Protein AF-A0A7R9UQ23-F1 (afdb_monomer)

Structure (mmCIF, N/CA/C/O backbone):
data_AF-A0A7R9UQ23-F1
#
_entry.id   AF-A0A7R9UQ23-F1
#
loop_
_atom_site.group_PDB
_atom_site.id
_atom_site.type_symbol
_atom_site.label_atom_id
_atom_site.label_alt_id
_atom_site.label_comp_id
_atom_site.label_asym_id
_atom_site.label_entity_id
_atom_site.label_seq_id
_atom_site.pdbx_PDB_ins_code
_atom_site.Cartn_x
_atom_site.Cartn_y
_atom_site.Cartn_z
_atom_site.occupancy
_atom_site.B_iso_or_equiv
_atom_site.auth_seq_id
_atom_site.auth_comp_id
_atom_site.auth_asym_id
_atom_site.auth_atom_id
_atom_site.pdbx_PDB_model_num
ATOM 1 N N . GLU A 1 1 ? 23.202 18.643 -25.176 1.00 41.09 1 GLU A N 1
ATOM 2 C CA . GLU A 1 1 ? 23.180 17.421 -24.352 1.00 41.09 1 GLU A CA 1
ATOM 3 C C . GLU A 1 1 ? 21.854 16.736 -24.604 1.00 41.09 1 GLU A C 1
ATOM 5 O O . GLU A 1 1 ? 20.816 17.370 -24.463 1.00 41.09 1 GLU A O 1
ATOM 10 N N . THR A 1 2 ? 21.888 15.524 -25.141 1.00 48.66 2 THR A N 1
ATOM 11 C CA . THR A 1 2 ? 20.683 14.764 -25.483 1.00 48.66 2 THR A CA 1
ATOM 12 C C . THR A 1 2 ? 20.334 13.936 -24.249 1.00 48.66 2 THR A C 1
ATOM 14 O O . THR A 1 2 ? 21.214 13.196 -23.815 1.00 48.66 2 THR A O 1
ATOM 17 N N . PRO A 1 3 ? 19.137 14.048 -23.642 1.00 55.19 3 PRO A N 1
ATOM 18 C CA . PRO A 1 3 ? 18.758 13.119 -22.586 1.00 55.19 3 PRO A CA 1
ATOM 19 C C . PRO A 1 3 ? 18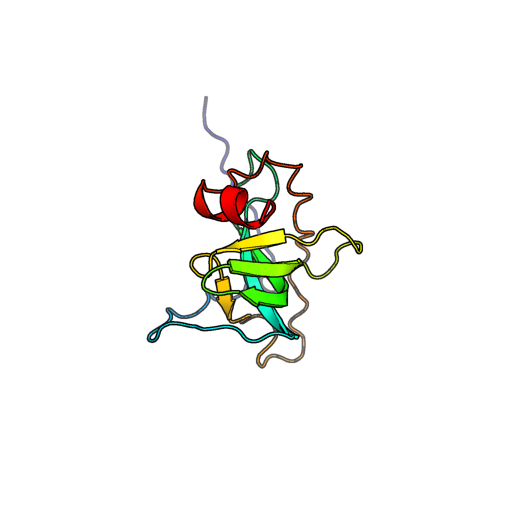.696 11.724 -23.214 1.00 55.19 3 PRO A C 1
ATOM 21 O O . PRO A 1 3 ? 17.882 11.464 -24.104 1.00 55.19 3 PRO A O 1
ATOM 24 N N . GLU A 1 4 ? 19.640 10.866 -22.837 1.00 56.22 4 GLU A N 1
ATOM 25 C CA . GLU A 1 4 ? 19.684 9.473 -23.258 1.00 56.22 4 GLU A CA 1
ATOM 26 C C . GLU A 1 4 ? 18.461 8.764 -22.673 1.00 56.22 4 GLU A C 1
ATOM 28 O O . GLU A 1 4 ? 18.413 8.435 -21.500 1.00 56.22 4 GLU A O 1
ATOM 33 N N . SER A 1 5 ? 17.438 8.635 -23.515 1.00 56.19 5 SER A N 1
ATOM 34 C CA . SER A 1 5 ? 16.306 7.710 -23.449 1.00 56.19 5 SER A CA 1
ATOM 35 C C . SER A 1 5 ? 16.315 6.714 -22.271 1.00 56.19 5 SER A C 1
ATOM 37 O O . SER A 1 5 ? 16.921 5.647 -22.384 1.00 56.19 5 SER A O 1
ATOM 39 N N . ASP A 1 6 ? 15.502 6.987 -21.242 1.00 68.88 6 ASP A N 1
ATOM 40 C CA . ASP A 1 6 ? 15.074 6.066 -20.164 1.00 68.88 6 ASP A CA 1
ATOM 41 C C . ASP A 1 6 ? 14.186 4.905 -20.684 1.00 68.88 6 ASP A C 1
ATOM 43 O O . ASP A 1 6 ? 13.163 4.548 -20.099 1.00 68.88 6 ASP A O 1
ATOM 47 N N . THR A 1 7 ? 14.514 4.337 -21.846 1.00 79.62 7 THR A N 1
ATOM 48 C CA . THR A 1 7 ? 13.751 3.244 -22.460 1.00 79.62 7 THR A CA 1
ATOM 49 C C . THR A 1 7 ? 14.490 1.936 -22.234 1.00 79.62 7 THR A C 1
ATOM 51 O O . THR A 1 7 ? 15.458 1.630 -22.931 1.00 79.62 7 THR A O 1
ATOM 54 N N . GLU A 1 8 ? 14.005 1.139 -21.286 1.00 82.50 8 GLU A N 1
ATOM 55 C CA . GLU A 1 8 ? 14.508 -0.209 -21.027 1.00 82.50 8 GLU A CA 1
ATOM 56 C C . GLU A 1 8 ? 13.584 -1.274 -21.631 1.00 82.50 8 GLU A C 1
ATOM 58 O O . GLU A 1 8 ? 12.356 -1.178 -21.588 1.00 82.50 8 GLU A O 1
ATOM 63 N N . TRP A 1 9 ? 14.175 -2.335 -22.184 1.00 86.38 9 TRP A N 1
ATOM 64 C CA . TRP A 1 9 ? 13.418 -3.504 -22.625 1.00 86.38 9 TRP A CA 1
ATOM 65 C C . TRP A 1 9 ? 13.055 -4.370 -21.424 1.00 86.38 9 TRP A C 1
ATOM 67 O O . TRP A 1 9 ? 13.905 -5.048 -20.846 1.00 86.38 9 TRP A O 1
ATOM 77 N N . VAL A 1 10 ? 11.772 -4.396 -21.085 1.00 83.06 10 VAL A N 1
ATOM 78 C CA . VAL A 1 10 ? 11.239 -5.245 -20.019 1.00 83.06 10 VAL A CA 1
ATOM 79 C C . VAL A 1 10 ? 10.693 -6.535 -20.623 1.00 83.06 10 VAL A C 1
ATOM 81 O O . VAL A 1 10 ? 9.999 -6.524 -21.642 1.00 83.06 10 VAL A O 1
ATOM 84 N N . ARG A 1 11 ? 11.002 -7.678 -20.003 1.00 80.19 11 ARG A N 1
ATOM 85 C CA . ARG A 1 11 ? 10.418 -8.956 -20.423 1.00 80.19 11 ARG A CA 1
ATOM 86 C C . ARG A 1 11 ? 8.915 -8.949 -20.182 1.00 80.19 11 ARG A C 1
ATOM 88 O O . ARG A 1 11 ? 8.466 -8.529 -19.121 1.00 80.19 11 ARG A O 1
ATOM 95 N N . TRP A 1 12 ? 8.160 -9.502 -21.130 1.00 76.75 12 TRP A N 1
ATOM 96 C CA . TRP A 1 12 ? 6.699 -9.585 -21.049 1.00 76.75 12 TRP A CA 1
ATOM 97 C C . TRP A 1 12 ? 6.197 -10.215 -19.740 1.00 76.75 12 TRP A C 1
ATOM 99 O O . TRP A 1 12 ? 5.212 -9.762 -19.178 1.00 76.75 12 TRP A O 1
ATOM 109 N N . GLU A 1 13 ? 6.923 -11.201 -19.207 1.00 81.56 13 GLU A N 1
ATOM 110 C CA . GLU A 1 13 ? 6.616 -11.866 -17.930 1.00 81.56 13 GLU A CA 1
ATOM 111 C C . GLU A 1 13 ? 6.662 -10.945 -16.695 1.00 81.56 13 GLU A C 1
ATOM 113 O O . GLU A 1 13 ? 6.152 -11.311 -15.641 1.00 81.56 13 GLU A O 1
ATOM 118 N N . HIS A 1 14 ? 7.270 -9.761 -16.811 1.00 75.69 14 HIS A N 1
ATOM 119 C CA . HIS A 1 14 ? 7.334 -8.752 -15.749 1.00 75.69 14 HIS A CA 1
ATOM 120 C C . HIS A 1 14 ? 6.316 -7.621 -15.935 1.00 75.69 14 HIS A C 1
ATOM 122 O O . HIS A 1 14 ? 6.223 -6.738 -15.081 1.00 75.69 14 HIS A O 1
ATOM 128 N N . LEU A 1 15 ? 5.566 -7.622 -17.038 1.00 81.19 15 LEU A N 1
ATOM 129 C CA . LEU A 1 15 ? 4.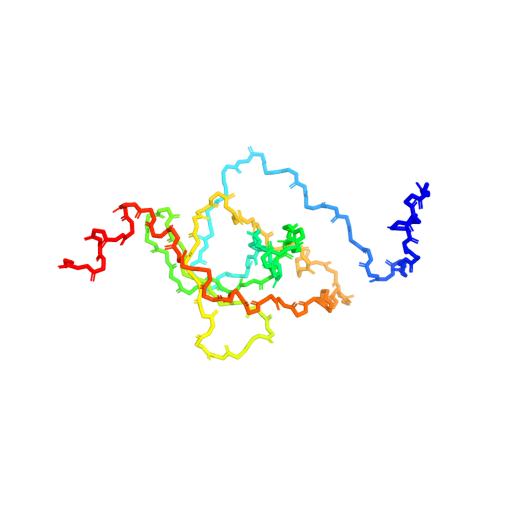504 -6.656 -17.270 1.00 81.19 15 LEU A CA 1
ATOM 130 C C . LEU A 1 15 ? 3.189 -7.191 -16.712 1.00 81.19 15 LEU A C 1
ATOM 132 O O . LEU A 1 15 ? 2.858 -8.369 -16.837 1.00 81.19 15 LEU A O 1
ATOM 136 N N . ARG A 1 16 ? 2.422 -6.285 -16.113 1.00 79.19 16 ARG A N 1
ATOM 137 C CA . ARG A 1 16 ? 1.031 -6.510 -15.736 1.00 79.19 16 ARG A CA 1
ATOM 138 C C . ARG A 1 16 ? 0.193 -5.350 -16.236 1.00 79.19 16 ARG A C 1
ATOM 140 O O . ARG A 1 16 ? 0.681 -4.218 -16.283 1.00 79.19 16 ARG A O 1
ATOM 147 N N . ASP A 1 17 ? -1.064 -5.630 -16.547 1.00 79.44 17 ASP A N 1
ATOM 148 C CA . ASP A 1 17 ? -2.025 -4.570 -16.806 1.00 79.44 17 ASP A CA 1
ATOM 149 C C . ASP A 1 17 ? -2.157 -3.670 -15.575 1.00 79.44 17 ASP A C 1
ATOM 151 O O . ASP A 1 17 ? -2.003 -4.097 -14.422 1.00 79.44 17 ASP A O 1
ATOM 155 N N . ALA A 1 18 ? -2.429 -2.392 -15.829 1.00 77.38 18 ALA A N 1
ATOM 156 C CA . ALA A 1 18 ? -2.740 -1.465 -14.759 1.00 77.38 18 ALA A CA 1
ATOM 157 C C . ALA A 1 18 ? -3.998 -1.935 -14.018 1.00 77.38 18 ALA A C 1
ATOM 159 O O . ALA A 1 18 ? -4.934 -2.467 -14.616 1.00 77.38 18 ALA A O 1
ATOM 160 N N . ALA A 1 19 ? -4.020 -1.691 -12.707 1.00 77.44 19 ALA A N 1
ATOM 161 C CA . ALA A 1 19 ? -5.221 -1.864 -11.909 1.00 77.44 19 ALA A CA 1
ATOM 162 C C . ALA A 1 19 ? -6.407 -1.149 -12.584 1.00 77.44 19 ALA A C 1
ATOM 164 O O . ALA A 1 19 ? -6.252 0.017 -12.972 1.00 77.44 19 ALA A O 1
ATOM 165 N N . PRO A 1 20 ? -7.575 -1.801 -12.718 1.00 78.25 20 PRO A N 1
ATOM 166 C CA . PRO A 1 20 ? -8.763 -1.124 -13.206 1.00 78.25 20 PRO A CA 1
ATOM 167 C C . PRO A 1 20 ? -9.101 0.063 -12.291 1.00 78.25 20 PRO A C 1
ATOM 169 O O . PRO A 1 20 ? -8.800 0.030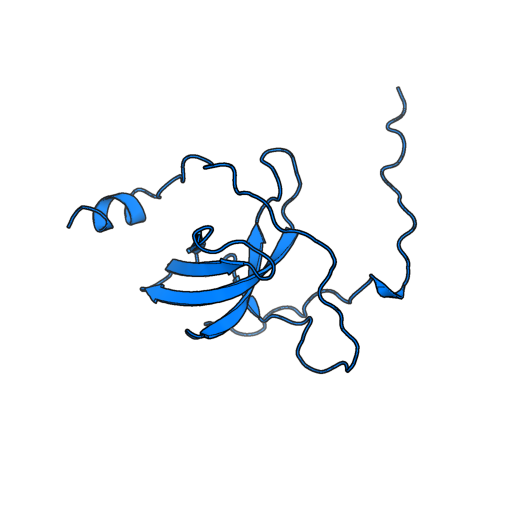 -11.091 1.00 78.25 20 PRO A O 1
ATOM 172 N N . PRO A 1 21 ? -9.725 1.121 -12.834 1.00 79.06 21 PRO A N 1
ATOM 173 C CA . PRO A 1 21 ? -10.195 2.222 -12.011 1.00 79.06 21 PRO A CA 1
ATOM 174 C C . PRO A 1 21 ? -11.206 1.710 -10.980 1.00 79.06 21 PRO A C 1
ATOM 176 O O . PRO A 1 21 ? -12.040 0.850 -11.271 1.00 79.06 21 PRO A O 1
ATOM 179 N N . LEU A 1 22 ? -11.127 2.251 -9.767 1.00 79.06 22 LEU A N 1
ATOM 180 C CA . LEU A 1 22 ? -12.105 1.977 -8.723 1.00 79.06 22 LEU A CA 1
ATOM 181 C C . LEU A 1 22 ? -13.402 2.725 -9.055 1.00 79.06 22 LEU A C 1
ATOM 183 O O . LEU A 1 22 ? -13.412 3.952 -9.119 1.00 79.06 22 LEU A O 1
ATOM 187 N N . ASN A 1 23 ? -14.488 1.983 -9.281 1.00 77.62 23 ASN A N 1
ATOM 188 C CA . ASN A 1 23 ? -15.816 2.558 -9.540 1.00 77.62 23 ASN A CA 1
ATOM 189 C C . ASN A 1 23 ? -16.564 2.925 -8.249 1.00 77.62 23 ASN A C 1
ATOM 191 O O . ASN A 1 23 ? -17.538 3.671 -8.283 1.00 77.62 23 ASN A O 1
ATOM 195 N N . GLU A 1 24 ? -16.106 2.397 -7.118 1.00 81.88 24 GLU A N 1
ATOM 196 C CA . GLU A 1 24 ? -16.634 2.645 -5.782 1.00 81.88 24 GLU A CA 1
ATOM 197 C C . GLU A 1 24 ? -15.457 2.927 -4.845 1.00 81.88 24 GLU A C 1
ATOM 199 O O . GLU A 1 24 ? -14.342 2.460 -5.120 1.00 81.88 24 GLU A O 1
ATOM 204 N N . PRO A 1 25 ? -15.660 3.679 -3.749 1.00 82.31 25 PRO A N 1
ATOM 205 C CA . PRO A 1 25 ? -14.599 3.855 -2.777 1.00 82.31 25 PRO A CA 1
ATOM 206 C C . PRO A 1 25 ? -14.173 2.487 -2.234 1.00 82.31 25 PRO A C 1
ATOM 208 O O . PRO A 1 25 ? -14.994 1.603 -1.996 1.00 82.31 25 PRO A O 1
ATOM 211 N N . TYR A 1 26 ? -12.869 2.307 -2.075 1.00 87.19 26 TYR A N 1
ATOM 212 C CA . TYR A 1 26 ? -12.302 1.075 -1.554 1.00 87.19 26 TYR A CA 1
ATOM 213 C C . TYR A 1 26 ? -11.938 1.270 -0.088 1.00 87.19 26 TYR A C 1
ATOM 215 O O . TYR A 1 26 ? -11.225 2.209 0.257 1.00 87.19 26 TYR A O 1
ATOM 223 N N . TRP A 1 27 ? -12.410 0.360 0.761 1.00 91.50 27 TRP A N 1
ATOM 224 C CA . TRP A 1 27 ? -12.072 0.324 2.179 1.00 91.50 27 TRP A CA 1
ATOM 225 C C . TRP A 1 27 ? -11.397 -1.013 2.486 1.00 91.50 27 TRP A C 1
ATOM 227 O O . TRP A 1 27 ? -12.076 -2.046 2.465 1.00 91.50 27 TRP A O 1
ATOM 237 N N . PRO A 1 28 ? -10.081 -1.019 2.744 1.00 93.00 28 PRO A N 1
ATOM 238 C CA . PRO A 1 28 ? -9.360 -2.244 3.037 1.00 93.00 28 PRO A CA 1
ATOM 239 C C . PRO A 1 28 ? -9.752 -2.802 4.407 1.00 93.00 28 PRO A C 1
ATOM 241 O O . PRO A 1 28 ? -10.327 -2.106 5.248 1.00 93.00 28 PRO A O 1
ATOM 244 N N . ARG A 1 29 ? -9.423 -4.071 4.645 1.00 94.44 29 ARG A N 1
ATOM 245 C CA . ARG A 1 29 ? -9.634 -4.752 5.929 1.00 94.44 29 ARG A CA 1
ATOM 246 C C . ARG A 1 29 ? -8.310 -5.068 6.610 1.00 94.44 29 ARG A C 1
ATOM 248 O O . ARG A 1 29 ? -7.300 -5.301 5.958 1.00 94.44 29 ARG 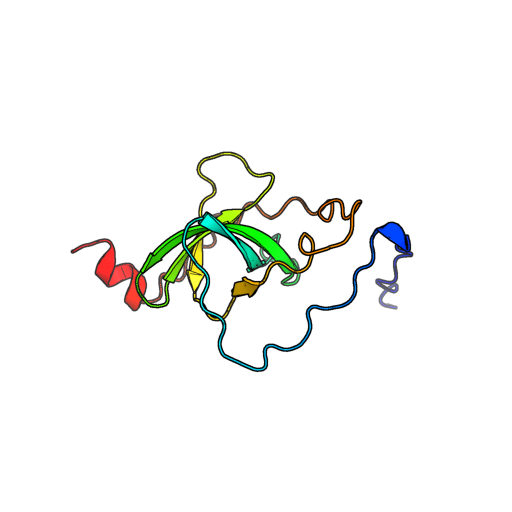A O 1
ATOM 255 N N . GLU A 1 30 ? -8.322 -5.136 7.938 1.00 95.00 30 GLU A N 1
ATOM 256 C CA . GLU A 1 30 ? -7.177 -5.659 8.688 1.00 95.00 30 GLU A CA 1
ATOM 257 C C . GLU A 1 30 ? -6.870 -7.103 8.259 1.00 95.00 30 GLU A C 1
ATOM 259 O O . GLU A 1 30 ? -7.772 -7.931 8.118 1.00 95.00 30 GLU A O 1
ATOM 264 N N . GLY A 1 31 ? -5.592 -7.392 8.014 1.00 91.75 31 GLY A N 1
ATOM 265 C CA . GLY A 1 31 ? -5.105 -8.656 7.460 1.00 91.75 31 GLY A CA 1
ATOM 266 C C . GLY A 1 31 ? -5.191 -8.777 5.933 1.00 91.75 31 GLY A C 1
ATOM 267 O O . GLY A 1 31 ? -4.724 -9.776 5.390 1.00 91.75 31 GLY A O 1
ATOM 268 N N . GLU A 1 32 ? -5.767 -7.801 5.227 1.00 92.69 32 GLU A N 1
ATOM 269 C CA . GLU A 1 32 ? -5.826 -7.797 3.762 1.00 92.69 32 GLU A CA 1
ATOM 270 C C . GLU A 1 32 ? -4.474 -7.415 3.142 1.00 92.69 32 GLU A C 1
ATOM 272 O O . GLU A 1 32 ? -3.743 -6.579 3.677 1.00 92.69 32 GLU A O 1
ATOM 277 N N . VAL A 1 33 ? -4.151 -8.013 1.990 1.00 91.12 33 VAL A N 1
ATOM 278 C CA . VAL A 1 33 ? -3.027 -7.574 1.154 1.00 91.12 33 VAL A CA 1
ATOM 279 C C . VAL A 1 33 ? -3.519 -6.490 0.206 1.00 91.12 33 VAL A C 1
ATOM 281 O O . VAL A 1 33 ? -4.427 -6.717 -0.594 1.00 91.12 33 VAL A O 1
ATOM 284 N N . VAL A 1 34 ? -2.878 -5.332 0.269 1.00 92.00 34 VAL A N 1
ATOM 285 C CA . VAL A 1 34 ? -3.194 -4.143 -0.525 1.00 92.00 34 VAL A CA 1
ATOM 286 C C . VAL A 1 34 ? -1.970 -3.678 -1.297 1.00 92.00 34 VAL A C 1
ATOM 288 O O . VAL A 1 34 ? -0.855 -4.133 -1.045 1.00 92.00 34 VAL A O 1
ATOM 291 N N . GLU A 1 35 ? -2.167 -2.759 -2.233 1.00 91.38 35 GLU A N 1
ATOM 292 C CA . GLU A 1 35 ? -1.075 -2.007 -2.838 1.00 91.38 35 GLU A CA 1
ATOM 293 C C . GLU A 1 35 ? -1.077 -0.568 -2.338 1.00 91.38 35 GLU A C 1
ATOM 295 O O . GLU A 1 35 ? -2.108 0.104 -2.355 1.00 91.38 35 GLU A O 1
ATOM 300 N N . VAL A 1 36 ? 0.096 -0.095 -1.932 1.00 91.44 36 VAL A N 1
ATOM 301 C CA . VAL A 1 36 ? 0.310 1.237 -1.366 1.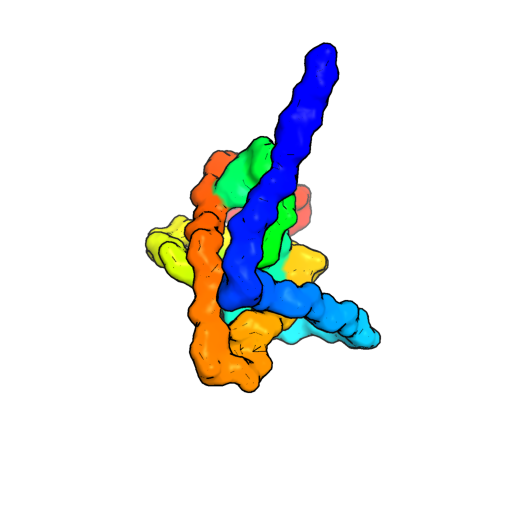00 91.44 36 VAL A CA 1
ATOM 302 C C . VAL A 1 36 ? 1.204 2.042 -2.300 1.00 91.44 36 VAL A C 1
ATOM 304 O O . VAL A 1 36 ? 2.223 1.540 -2.785 1.00 91.44 36 VAL A O 1
ATOM 307 N N . ARG A 1 37 ? 0.825 3.289 -2.578 1.00 90.44 37 ARG A N 1
ATOM 308 C CA . ARG A 1 37 ? 1.610 4.207 -3.406 1.00 90.44 37 ARG A CA 1
ATOM 309 C C . ARG A 1 37 ? 2.706 4.871 -2.567 1.00 90.44 37 ARG A C 1
ATOM 311 O O . ARG A 1 37 ? 2.410 5.745 -1.762 1.00 90.44 37 ARG A O 1
ATOM 318 N N . ALA A 1 38 ? 3.965 4.510 -2.807 1.00 86.94 38 ALA A N 1
ATOM 319 C CA . ALA A 1 38 ? 5.129 5.028 -2.077 1.00 86.94 38 ALA A CA 1
ATOM 320 C C . ALA A 1 38 ? 6.369 5.160 -2.984 1.00 86.94 38 ALA A C 1
ATOM 322 O O . ALA A 1 38 ? 6.456 4.516 -4.034 1.00 86.94 38 ALA A O 1
ATOM 323 N N . GLN A 1 39 ? 7.326 6.012 -2.608 1.00 83.38 39 GLN A N 1
ATOM 324 C CA . GLN A 1 39 ? 8.587 6.207 -3.344 1.00 83.38 39 GLN A CA 1
ATOM 325 C C . GLN A 1 39 ? 9.691 5.332 -2.798 1.00 83.38 39 GLN A C 1
ATOM 327 O O . GLN A 1 39 ? 9.865 5.304 -1.579 1.00 83.38 39 GLN A O 1
ATOM 332 N N . ALA A 1 40 ? 10.494 4.720 -3.682 1.00 74.00 40 ALA A N 1
ATOM 333 C CA . ALA A 1 40 ? 11.523 3.829 -3.186 1.00 74.00 40 ALA A CA 1
ATOM 334 C C . ALA A 1 40 ? 12.721 4.555 -2.492 1.00 74.00 40 ALA A C 1
ATOM 336 O O . ALA A 1 40 ? 13.378 4.144 -1.532 1.00 74.00 40 ALA A O 1
ATOM 337 N N . GLN A 1 41 ? 13.035 5.725 -2.988 1.00 74.38 41 GLN A N 1
ATOM 338 C CA . GLN A 1 41 ? 14.001 6.614 -2.375 1.00 74.38 41 GLN A CA 1
ATOM 339 C C . GLN A 1 41 ? 13.457 8.016 -2.578 1.00 74.38 41 GLN A C 1
ATOM 341 O O . GLN A 1 41 ? 12.604 8.231 -3.438 1.00 74.38 41 GLN A O 1
ATOM 346 N N . LEU A 1 42 ? 13.956 8.989 -1.819 1.00 76.31 42 LEU A N 1
ATOM 347 C CA . LEU A 1 42 ? 13.472 10.371 -1.902 1.00 76.31 42 LEU A CA 1
ATOM 348 C C . LEU A 1 42 ? 13.476 10.933 -3.341 1.00 76.31 42 LEU A C 1
ATOM 350 O O . LEU A 1 42 ? 12.645 11.766 -3.688 1.00 76.31 42 LEU A O 1
ATOM 354 N N . HIS A 1 43 ? 14.409 10.468 -4.175 1.00 79.25 43 HIS A N 1
ATOM 355 C CA . HIS A 1 43 ? 14.589 10.899 -5.561 1.00 79.25 43 HIS A CA 1
ATOM 356 C C . HIS A 1 43 ? 13.976 9.946 -6.601 1.00 79.25 43 HIS A C 1
ATOM 358 O O . HIS A 1 43 ? 14.063 10.221 -7.795 1.00 79.25 43 HIS A O 1
ATOM 364 N N . GLU A 1 44 ? 13.364 8.838 -6.179 1.00 79.31 44 GLU A N 1
ATOM 365 C CA . GLU A 1 44 ? 12.718 7.888 -7.085 1.00 79.31 44 GLU A CA 1
ATOM 366 C C . GLU A 1 44 ? 11.237 8.229 -7.308 1.00 79.31 44 GLU A C 1
ATOM 368 O O . GLU A 1 44 ? 10.584 8.817 -6.440 1.00 79.31 44 GLU A O 1
ATOM 373 N N . PRO A 1 45 ? 10.657 7.853 -8.459 1.00 81.38 45 PRO A N 1
ATOM 374 C CA . PRO A 1 45 ? 9.233 8.037 -8.701 1.00 81.38 45 PRO A CA 1
ATOM 375 C C . PRO A 1 45 ? 8.369 7.189 -7.751 1.00 81.38 45 PRO A C 1
ATOM 377 O O . PRO A 1 45 ? 8.769 6.132 -7.258 1.00 81.38 45 PRO A O 1
ATOM 380 N N . PHE A 1 46 ? 7.131 7.636 -7.526 1.00 86.00 46 PHE A N 1
ATOM 381 C CA . PHE A 1 46 ? 6.138 6.851 -6.789 1.00 86.00 46 PHE A CA 1
ATOM 382 C C . PHE A 1 46 ? 5.776 5.573 -7.547 1.00 86.00 46 PHE A C 1
ATOM 384 O O . PHE A 1 46 ? 5.443 5.620 -8.731 1.00 86.00 46 PHE A O 1
ATOM 391 N N . SER A 1 47 ? 5.743 4.462 -6.819 1.00 88.06 47 SER A N 1
ATOM 392 C CA . SER A 1 47 ? 5.372 3.138 -7.315 1.00 88.06 47 SER A CA 1
ATOM 393 C C . SER A 1 47 ? 4.342 2.480 -6.395 1.00 88.06 47 SER A C 1
ATOM 395 O O . SER A 1 47 ? 4.070 2.971 -5.301 1.00 88.06 47 SER A O 1
ATOM 397 N N . TRP A 1 48 ? 3.733 1.389 -6.861 1.00 89.38 48 TRP A N 1
ATOM 398 C CA . TRP A 1 48 ? 2.748 0.615 -6.102 1.00 89.38 48 TRP A CA 1
ATOM 399 C C . TRP A 1 48 ? 3.400 -0.621 -5.491 1.00 89.38 48 TRP A C 1
ATOM 401 O O . TRP A 1 48 ? 3.941 -1.451 -6.223 1.00 89.38 48 TRP A O 1
ATOM 411 N N . TRP A 1 49 ? 3.301 -0.755 -4.171 1.00 87.25 49 TRP A N 1
ATOM 412 C CA . TRP A 1 49 ? 3.979 -1.788 -3.389 1.00 87.25 49 TRP A CA 1
ATOM 413 C C . TRP A 1 49 ? 2.978 -2.650 -2.632 1.00 87.25 49 TRP A C 1
ATOM 415 O O . TRP A 1 49 ? 2.080 -2.114 -1.988 1.00 87.25 49 TRP A O 1
ATOM 425 N N . GLU A 1 50 ? 3.134 -3.975 -2.676 1.00 90.56 50 GLU A N 1
ATOM 426 C CA . GLU A 1 50 ? 2.273 -4.875 -1.902 1.00 90.56 50 GLU A CA 1
ATOM 427 C C . GLU A 1 50 ? 2.570 -4.758 -0.398 1.00 90.56 50 GLU A C 1
ATOM 429 O O . GLU A 1 50 ? 3.729 -4.810 0.022 1.00 90.56 50 GLU A O 1
ATOM 434 N N . ALA A 1 51 ? 1.526 -4.662 0.422 1.00 90.88 51 ALA A N 1
ATOM 435 C CA . ALA A 1 51 ? 1.634 -4.605 1.874 1.00 90.88 51 ALA A CA 1
ATOM 436 C C . ALA A 1 51 ? 0.462 -5.318 2.561 1.00 90.88 51 ALA A C 1
ATOM 438 O O . ALA A 1 51 ? -0.653 -5.338 2.047 1.00 90.88 51 ALA A O 1
ATOM 439 N N . ASN A 1 52 ? 0.708 -5.886 3.741 1.00 93.94 52 ASN A N 1
ATOM 440 C CA . ASN A 1 52 ? -0.344 -6.348 4.641 1.00 93.94 52 ASN A CA 1
ATOM 441 C C . ASN A 1 52 ? -0.876 -5.174 5.453 1.00 93.94 52 ASN A C 1
ATOM 443 O O . ASN A 1 52 ? -0.098 -4.441 6.064 1.00 93.94 52 ASN A O 1
ATOM 447 N N . VAL A 1 53 ? -2.193 -5.052 5.547 1.00 95.12 53 VAL A N 1
ATOM 448 C CA . VAL A 1 53 ? -2.829 -4.136 6.490 1.00 95.12 53 VAL A CA 1
ATOM 449 C C . VAL A 1 53 ? -2.748 -4.729 7.889 1.00 95.12 53 VAL A C 1
ATOM 451 O O . VAL A 1 53 ? -3.317 -5.783 8.162 1.00 95.12 53 VAL A O 1
ATOM 454 N N . LEU A 1 54 ? -2.053 -4.050 8.795 1.00 94.38 54 LEU A N 1
ATOM 455 C CA . LEU A 1 54 ? -1.949 -4.466 10.189 1.00 94.38 54 LEU A CA 1
ATOM 456 C C . LEU A 1 54 ? -3.111 -3.931 11.020 1.00 94.38 54 LEU A C 1
ATOM 458 O O . LEU A 1 54 ? -3.683 -4.673 11.815 1.00 94.38 54 LEU A O 1
ATOM 462 N N . ARG A 1 55 ? -3.416 -2.635 10.877 1.00 94.31 55 ARG A N 1
ATOM 463 C CA . ARG A 1 55 ? -4.436 -1.932 11.668 1.00 94.31 55 ARG A CA 1
ATOM 464 C C . ARG A 1 55 ? -5.066 -0.794 10.883 1.00 94.31 55 ARG A C 1
ATOM 466 O O . ARG A 1 55 ? -4.375 -0.138 10.106 1.00 94.31 55 ARG A O 1
ATOM 473 N N . ILE A 1 56 ? -6.334 -0.507 11.157 1.00 95.50 56 ILE A N 1
ATOM 474 C CA . ILE A 1 56 ? -7.055 0.631 10.572 1.00 95.50 56 ILE A CA 1
ATOM 475 C C . ILE A 1 56 ? -7.609 1.517 11.686 1.00 95.50 56 ILE A C 1
ATOM 477 O O . ILE A 1 56 ? -8.231 1.036 12.635 1.00 95.50 56 ILE A O 1
ATOM 481 N N . ARG A 1 57 ? -7.396 2.832 11.580 1.00 92.44 57 ARG A N 1
ATOM 482 C CA . ARG A 1 57 ? -7.969 3.832 12.490 1.00 92.44 57 ARG A CA 1
ATOM 483 C C . ARG A 1 57 ? -8.416 5.068 11.718 1.00 92.44 57 ARG A C 1
ATOM 485 O O . ARG A 1 57 ? -7.609 5.943 11.414 1.00 92.44 57 ARG A O 1
ATOM 492 N N . GLY A 1 58 ? -9.720 5.153 11.454 1.00 90.31 58 GLY A N 1
ATOM 493 C CA . GLY A 1 58 ? -10.274 6.205 10.602 1.00 90.31 58 GLY A CA 1
ATOM 494 C C . GLY A 1 58 ? -9.681 6.098 9.200 1.00 90.31 58 GLY A C 1
ATOM 495 O O . GLY A 1 58 ? -9.718 5.022 8.609 1.00 90.31 58 GLY A O 1
ATOM 496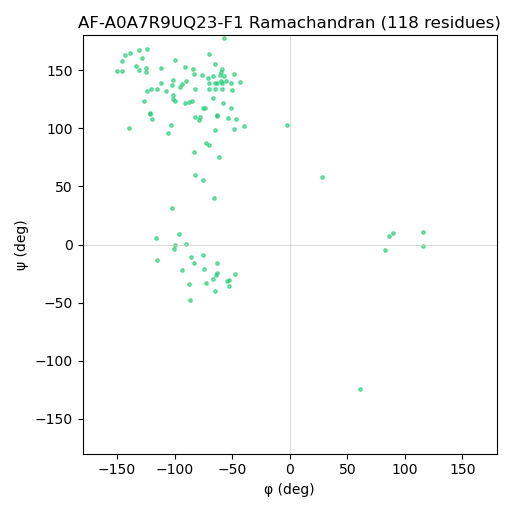 N N . ASP A 1 59 ? -9.079 7.186 8.726 1.00 90.00 59 ASP A N 1
ATOM 497 C CA . ASP A 1 59 ? -8.462 7.260 7.397 1.00 90.00 59 ASP A CA 1
ATOM 498 C C . ASP A 1 59 ? -6.981 6.843 7.387 1.00 90.00 59 ASP A C 1
ATOM 500 O O . ASP A 1 59 ? -6.345 6.863 6.336 1.00 90.00 59 ASP A O 1
ATOM 504 N N . PHE A 1 60 ? -6.422 6.462 8.541 1.00 92.06 60 PHE A N 1
ATOM 505 C CA . PHE A 1 60 ? -5.033 6.023 8.662 1.00 92.06 60 PHE A CA 1
ATOM 506 C C . PHE A 1 60 ? -4.931 4.504 8.762 1.00 92.06 60 PHE A C 1
ATOM 508 O O . PHE A 1 60 ? -5.663 3.848 9.513 1.00 92.06 60 PHE A O 1
ATOM 515 N N . ILE A 1 61 ? -3.965 3.951 8.038 1.00 94.25 61 ILE A N 1
ATOM 516 C CA . ILE A 1 61 ? -3.743 2.517 7.908 1.00 94.25 61 ILE A CA 1
ATOM 517 C C . ILE A 1 61 ? -2.293 2.224 8.272 1.00 94.25 61 ILE A C 1
ATOM 519 O O . ILE A 1 61 ? -1.373 2.779 7.679 1.00 94.25 61 ILE A O 1
ATOM 523 N N . GLN A 1 62 ? -2.088 1.337 9.244 1.00 94.88 62 GLN A N 1
ATOM 524 C CA . GLN A 1 62 ? -0.773 0.773 9.521 1.00 94.88 62 GLN A CA 1
ATOM 525 C C . GLN A 1 62 ? -0.547 -0.417 8.591 1.00 94.88 62 GLN A C 1
ATOM 527 O O . GLN A 1 62 ? -1.338 -1.363 8.607 1.00 94.88 62 GLN A O 1
ATOM 532 N N . VAL A 1 63 ? 0.530 -0.395 7.814 1.00 93.44 63 VAL A N 1
ATOM 533 C CA . VAL A 1 63 ? 0.859 -1.426 6.828 1.00 93.44 63 VAL A CA 1
ATOM 534 C C . VAL A 1 63 ? 2.247 -2.011 7.058 1.00 93.44 63 VAL A C 1
ATOM 536 O O . VAL A 1 63 ? 3.142 -1.341 7.567 1.00 93.44 63 VAL A O 1
ATOM 539 N N . HIS A 1 64 ? 2.428 -3.263 6.647 1.00 91.44 64 HIS A N 1
ATOM 540 C CA . HIS A 1 64 ? 3.723 -3.928 6.566 1.00 91.44 64 HIS A CA 1
ATOM 541 C C . HIS A 1 64 ? 3.979 -4.383 5.131 1.00 91.44 64 HIS A C 1
ATOM 543 O O . HIS A 1 64 ? 3.279 -5.265 4.627 1.00 91.44 64 HIS A O 1
ATOM 549 N N . TYR A 1 65 ? 4.971 -3.794 4.467 1.00 88.62 65 TYR A N 1
ATOM 550 C CA . TYR A 1 65 ? 5.308 -4.136 3.085 1.00 88.62 65 TYR A CA 1
ATOM 551 C C . TYR A 1 65 ? 5.772 -5.590 2.950 1.00 88.62 65 TYR A C 1
ATOM 553 O O . TYR A 1 65 ? 6.538 -6.102 3.763 1.00 88.62 65 TYR A O 1
ATOM 561 N N . LEU A 1 66 ? 5.330 -6.277 1.897 1.00 87.06 66 LEU A N 1
ATOM 562 C CA . LEU A 1 66 ? 5.745 -7.656 1.645 1.00 87.06 66 LEU A CA 1
ATOM 563 C C . LEU A 1 66 ? 7.220 -7.719 1.228 1.00 87.06 66 LEU A C 1
ATOM 565 O O . LEU A 1 66 ? 7.684 -6.917 0.423 1.00 87.06 66 LEU A O 1
ATOM 569 N N . GLY A 1 67 ? 7.949 -8.711 1.748 1.00 80.06 67 GLY A N 1
ATOM 570 C CA . GLY A 1 67 ? 9.377 -8.907 1.454 1.00 80.06 67 GLY A CA 1
ATOM 571 C C . GLY A 1 67 ? 10.327 -8.102 2.344 1.00 80.06 67 GLY A C 1
ATOM 572 O O . GLY A 1 67 ? 11.533 -8.119 2.107 1.00 80.06 67 GLY A O 1
ATOM 573 N N . TRP A 1 68 ? 9.798 -7.436 3.371 1.00 74.62 68 TRP A N 1
ATOM 574 C CA . TRP A 1 68 ? 10.561 -6.614 4.301 1.00 74.62 68 TRP A CA 1
ATOM 575 C C . TRP A 1 68 ? 10.886 -7.279 5.617 1.00 74.62 68 TRP A C 1
ATOM 577 O O . TRP A 1 68 ? 10.210 -8.198 6.068 1.00 74.62 68 TRP A O 1
ATOM 587 N N . GLU A 1 69 ? 11.921 -6.749 6.263 1.00 75.38 69 GLU A N 1
ATOM 588 C CA . GLU A 1 69 ? 12.216 -7.060 7.652 1.00 75.38 69 GLU A CA 1
ATOM 589 C C . GLU A 1 69 ? 11.130 -6.514 8.586 1.00 75.38 69 GLU A C 1
ATOM 591 O O . GLU A 1 69 ? 10.591 -5.418 8.397 1.00 75.38 69 GLU A O 1
ATOM 596 N N . ASN A 1 70 ? 10.856 -7.269 9.649 1.00 74.75 70 ASN A N 1
ATOM 597 C CA . ASN A 1 70 ? 9.968 -6.844 10.726 1.00 74.75 70 ASN A CA 1
ATOM 598 C C . ASN A 1 70 ? 10.429 -5.497 11.316 1.00 74.75 70 ASN A C 1
ATOM 600 O O . ASN A 1 70 ? 11.623 -5.271 11.515 1.00 74.75 70 ASN A O 1
ATOM 604 N N . GLY A 1 71 ? 9.478 -4.619 11.648 1.00 73.00 71 GLY A N 1
ATOM 605 C CA . GLY A 1 71 ? 9.769 -3.292 12.210 1.00 73.00 71 GLY A CA 1
ATOM 606 C C . GLY A 1 71 ? 9.947 -2.180 11.170 1.00 73.00 71 GLY A C 1
ATOM 607 O O . GLY A 1 71 ? 10.361 -1.077 11.525 1.00 73.00 71 GLY A O 1
ATOM 608 N N . LYS A 1 72 ? 9.622 -2.452 9.902 1.00 77.44 72 LYS A N 1
ATOM 609 C CA . LYS A 1 72 ? 9.524 -1.468 8.809 1.00 77.44 72 LYS A CA 1
ATOM 610 C C . LYS A 1 72 ? 8.071 -1.099 8.489 1.00 77.44 72 LYS A C 1
ATOM 612 O O . LYS A 1 72 ? 7.734 -0.836 7.340 1.00 77.44 72 LYS A O 1
ATOM 617 N N . ASP A 1 73 ? 7.217 -1.122 9.506 1.00 88.12 73 ASP A N 1
ATOM 618 C CA . ASP A 1 73 ? 5.803 -0.793 9.361 1.00 88.12 73 ASP A CA 1
ATOM 619 C C . ASP A 1 73 ? 5.637 0.712 9.120 1.00 88.12 73 ASP A C 1
ATOM 621 O O . ASP A 1 73 ? 6.349 1.527 9.713 1.00 88.12 73 ASP A O 1
ATOM 625 N N . GLU A 1 74 ? 4.673 1.077 8.283 1.00 88.00 74 GLU A N 1
ATOM 626 C CA . GLU A 1 74 ? 4.392 2.465 7.919 1.00 88.00 74 GLU A CA 1
ATOM 627 C C . GLU A 1 74 ? 2.928 2.809 8.198 1.00 88.00 74 GLU A C 1
ATOM 629 O O . GLU A 1 74 ? 2.049 1.951 8.124 1.00 88.00 74 GLU A O 1
ATOM 634 N N . PHE A 1 75 ? 2.666 4.071 8.535 1.00 92.81 75 PHE A N 1
ATOM 635 C CA . PHE A 1 75 ? 1.314 4.612 8.597 1.00 92.81 75 PHE A CA 1
ATOM 636 C C . PHE A 1 75 ? 1.053 5.433 7.343 1.00 92.81 75 PHE A C 1
ATOM 638 O O . PHE A 1 75 ? 1.797 6.366 7.053 1.00 92.81 75 PHE A O 1
ATOM 645 N N . VAL A 1 76 ? -0.016 5.098 6.630 1.00 91.38 76 VAL A N 1
ATOM 646 C CA . VAL A 1 76 ? -0.406 5.749 5.378 1.00 91.38 76 VAL A CA 1
ATOM 647 C C . VAL A 1 76 ? -1.864 6.189 5.425 1.00 91.38 76 VAL A C 1
ATOM 649 O O . VAL A 1 76 ? -2.648 5.691 6.234 1.00 91.38 76 VAL A O 1
ATOM 652 N N . GLU A 1 77 ? -2.230 7.126 4.558 1.00 92.19 77 GLU A N 1
ATOM 653 C CA . GLU A 1 77 ? -3.617 7.555 4.378 1.00 92.19 77 GLU A CA 1
ATOM 654 C C . GLU A 1 77 ? -4.362 6.615 3.417 1.00 92.19 77 GLU A C 1
ATOM 656 O O . GLU A 1 77 ? -3.772 6.042 2.500 1.00 92.19 77 GLU A O 1
ATOM 661 N N . LEU A 1 78 ? -5.677 6.478 3.593 1.00 90.31 78 LEU A N 1
ATOM 662 C CA . LEU A 1 78 ? -6.534 5.647 2.742 1.00 90.31 78 LEU A CA 1
ATOM 663 C C . LEU A 1 78 ? -6.415 5.999 1.245 1.00 90.31 78 LEU A C 1
ATOM 665 O O . LEU A 1 78 ? -6.509 5.117 0.396 1.00 90.31 78 LEU A O 1
ATOM 669 N N . GLU A 1 79 ? -6.156 7.268 0.918 1.00 90.50 79 GLU A N 1
ATOM 670 C CA . GLU A 1 79 ? -6.061 7.771 -0.460 1.00 90.50 79 GLU A CA 1
ATOM 671 C C . GLU A 1 79 ? -4.914 7.155 -1.275 1.00 90.50 79 GLU A C 1
ATOM 673 O O . GLU A 1 79 ? -4.978 7.109 -2.507 1.00 90.50 79 GLU A O 1
ATOM 678 N N . VAL A 1 80 ? -3.861 6.668 -0.609 1.00 90.94 80 VAL A N 1
ATOM 679 C CA . VAL A 1 80 ? -2.704 6.046 -1.273 1.00 90.94 80 VAL A CA 1
ATOM 680 C C . VAL A 1 80 ? -2.799 4.522 -1.330 1.00 90.94 80 VAL A C 1
ATOM 682 O O . VAL A 1 80 ? -1.834 3.868 -1.727 1.00 90.94 80 VAL A O 1
ATOM 685 N N . VAL A 1 81 ? -3.947 3.946 -0.963 1.00 91.31 81 VAL A N 1
ATOM 686 C CA . VAL A 1 81 ? -4.171 2.498 -0.901 1.00 91.31 81 VAL A CA 1
ATOM 687 C C . VAL A 1 81 ? -5.159 2.046 -1.977 1.00 91.31 81 VAL A C 1
ATOM 689 O O . VAL A 1 81 ? -6.176 2.686 -2.234 1.00 91.31 81 VAL A O 1
ATOM 692 N N . ARG A 1 82 ? -4.876 0.902 -2.608 1.00 91.38 82 ARG A N 1
ATOM 693 C CA . ARG A 1 82 ? -5.779 0.231 -3.556 1.00 91.38 82 ARG A CA 1
ATOM 694 C C . ARG A 1 82 ? -5.776 -1.292 -3.350 1.00 91.38 82 ARG A C 1
ATOM 696 O O . ARG A 1 82 ? -4.843 -1.810 -2.734 1.00 91.38 82 ARG A O 1
ATOM 703 N N . PRO A 1 83 ? -6.756 -2.031 -3.901 1.00 90.88 83 PRO A N 1
ATOM 704 C CA . PRO A 1 83 ? -6.737 -3.492 -3.866 1.00 90.88 83 PRO A CA 1
ATOM 705 C C . PRO A 1 83 ? -5.465 -4.064 -4.504 1.00 90.88 83 PRO A C 1
ATOM 707 O O . PRO A 1 83 ? -4.966 -3.528 -5.495 1.00 90.88 83 PRO A O 1
ATOM 710 N N . ALA A 1 84 ? -4.949 -5.177 -3.981 1.00 86.88 84 ALA A N 1
ATOM 711 C CA . ALA A 1 84 ? -3.832 -5.870 -4.614 1.00 86.88 84 ALA A CA 1
ATOM 712 C C . ALA A 1 84 ? -4.311 -6.713 -5.808 1.00 86.88 84 ALA A C 1
ATOM 714 O O . ALA A 1 84 ? -4.902 -7.782 -5.652 1.00 86.88 84 ALA A O 1
ATOM 715 N N . TYR A 1 85 ? -4.012 -6.254 -7.023 1.00 71.25 85 TYR A N 1
ATOM 716 C CA . TYR A 1 85 ? -4.422 -6.929 -8.263 1.00 71.25 85 TYR A CA 1
ATOM 717 C C . TYR A 1 85 ? -3.447 -8.027 -8.719 1.00 71.25 85 TYR A C 1
ATOM 719 O O . TYR A 1 85 ? -3.770 -8.813 -9.603 1.00 71.25 85 TYR A O 1
ATOM 727 N N . GLY A 1 86 ? -2.257 -8.115 -8.113 1.00 62.59 86 GLY A N 1
ATOM 728 C CA . GLY A 1 86 ? -1.219 -9.078 -8.496 1.00 62.59 86 GLY A CA 1
ATOM 729 C C . GLY A 1 86 ? -1.485 -10.524 -8.065 1.00 62.59 86 GLY A C 1
ATOM 730 O O . GLY A 1 86 ? -0.918 -11.437 -8.658 1.00 62.59 86 GLY A O 1
ATOM 731 N N . ARG A 1 87 ? -2.342 -10.761 -7.063 1.00 55.31 87 ARG A N 1
ATOM 732 C CA . ARG A 1 87 ? -2.555 -12.101 -6.467 1.00 55.31 87 ARG A CA 1
ATOM 733 C C . ARG A 1 87 ? -3.956 -12.671 -6.670 1.00 55.31 87 ARG A C 1
ATOM 735 O O . ARG A 1 87 ? -4.163 -13.869 -6.477 1.00 55.31 87 ARG A O 1
ATOM 742 N N . ALA A 1 88 ? -4.909 -11.848 -7.094 1.00 43.88 88 ALA A N 1
ATOM 743 C CA . ALA A 1 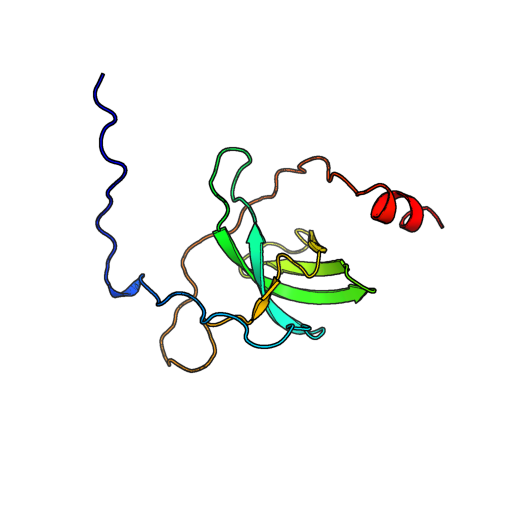88 ? -6.265 -12.280 -7.396 1.00 43.88 88 ALA A CA 1
ATOM 744 C C . ALA A 1 88 ? -6.341 -12.865 -8.820 1.00 43.88 88 ALA A C 1
ATOM 746 O O . ALA A 1 88 ? -6.782 -12.203 -9.751 1.00 43.88 88 ALA A O 1
ATOM 747 N N . GLY A 1 89 ? -5.917 -14.122 -8.998 1.00 41.94 89 GLY A N 1
ATOM 748 C CA . GLY A 1 89 ? -6.473 -14.955 -10.076 1.00 41.94 89 GLY A CA 1
ATOM 749 C C . GLY A 1 89 ? -5.566 -15.428 -11.216 1.00 41.94 89 GLY A C 1
ATOM 750 O O . GLY A 1 89 ? -6.099 -16.006 -12.158 1.00 41.94 89 GLY A O 1
ATOM 751 N N . VAL A 1 90 ? -4.236 -15.291 -11.149 1.00 36.91 90 VAL A N 1
ATOM 752 C CA . VAL A 1 90 ? -3.340 -15.957 -12.121 1.00 36.91 90 VAL A CA 1
ATOM 753 C C . VAL A 1 90 ? -2.360 -16.888 -11.394 1.00 36.91 90 VAL A C 1
ATOM 755 O O . VAL A 1 90 ? -1.487 -16.397 -10.670 1.00 36.91 90 VAL A O 1
ATOM 758 N N . PRO A 1 91 ? -2.462 -18.227 -11.552 1.00 33.12 91 PRO A N 1
ATOM 759 C CA . PRO A 1 91 ? -1.443 -19.134 -11.036 1.00 33.12 91 PRO A CA 1
ATOM 760 C C . PRO A 1 91 ? -0.119 -18.840 -11.754 1.00 33.12 91 PRO A C 1
ATOM 762 O O . PRO A 1 91 ? 0.000 -19.056 -12.956 1.00 33.12 91 PRO A O 1
ATOM 765 N N . GLY A 1 92 ? 0.859 -18.307 -11.018 1.00 40.91 92 GLY A N 1
ATOM 766 C CA . GLY A 1 92 ? 2.169 -17.917 -11.555 1.00 40.91 92 GLY A CA 1
ATOM 767 C C . GLY A 1 92 ? 2.489 -16.422 -11.490 1.00 40.91 92 GLY A C 1
ATOM 768 O O . GLY A 1 92 ? 3.603 -16.049 -11.850 1.00 40.91 92 GLY A O 1
ATOM 769 N N . SER A 1 93 ? 1.581 -15.575 -10.991 1.00 40.44 93 SER A N 1
ATOM 770 C CA . SER A 1 93 ? 1.890 -14.165 -10.722 1.00 40.44 93 SER A CA 1
ATOM 771 C C . SER A 1 93 ? 2.840 -14.057 -9.524 1.00 40.44 93 SER A C 1
ATOM 773 O O . SER A 1 93 ? 2.443 -13.985 -8.358 1.00 40.44 93 SER A O 1
ATOM 775 N N . ARG A 1 94 ? 4.137 -14.166 -9.812 1.00 40.06 94 ARG A N 1
ATOM 776 C CA . ARG A 1 94 ? 5.213 -13.845 -8.882 1.00 40.06 94 ARG A CA 1
ATOM 777 C C . ARG A 1 94 ? 5.142 -12.339 -8.654 1.00 40.06 94 ARG A C 1
ATOM 779 O O . ARG A 1 94 ? 5.140 -11.582 -9.620 1.00 40.06 94 ARG A O 1
ATOM 786 N N . ALA A 1 95 ? 5.062 -11.931 -7.387 1.00 43.09 95 ALA A N 1
ATOM 787 C CA . ALA A 1 95 ? 5.162 -10.528 -6.996 1.00 43.09 95 ALA A CA 1
ATOM 788 C C . ALA A 1 95 ? 6.306 -9.854 -7.778 1.00 43.09 95 ALA A C 1
ATOM 790 O O . ALA A 1 95 ? 7.346 -10.504 -7.972 1.00 43.09 95 ALA A O 1
ATOM 791 N N . PRO A 1 96 ? 6.140 -8.604 -8.251 1.00 43.75 96 PRO A N 1
ATOM 792 C CA . PRO A 1 96 ? 7.235 -7.906 -8.907 1.00 43.75 96 PRO A CA 1
ATOM 793 C C . PRO A 1 96 ? 8.477 -7.969 -8.001 1.00 43.75 96 PRO A C 1
ATOM 795 O O . PRO A 1 96 ? 8.336 -7.842 -6.781 1.00 43.75 96 PRO A O 1
ATOM 798 N N . PRO A 1 97 ? 9.689 -8.186 -8.548 1.00 42.25 97 PRO A N 1
ATOM 799 C CA . PRO A 1 97 ? 10.934 -8.137 -7.787 1.00 42.25 97 PRO A CA 1
ATOM 800 C C . PRO A 1 97 ? 11.282 -6.677 -7.496 1.00 42.25 97 PRO A C 1
ATOM 802 O O . PRO A 1 97 ? 12.334 -6.179 -7.872 1.00 42.25 97 PRO A O 1
ATOM 805 N N . ALA A 1 98 ? 10.355 -5.962 -6.885 1.00 44.75 98 ALA A N 1
ATOM 806 C CA . ALA A 1 98 ? 10.580 -4.633 -6.404 1.00 44.75 98 ALA A CA 1
ATOM 807 C C . ALA A 1 98 ? 10.686 -4.817 -4.891 1.00 44.75 98 ALA A C 1
ATOM 809 O O . ALA A 1 98 ? 9.685 -4.926 -4.181 1.00 44.75 98 ALA A O 1
ATOM 810 N N . SER A 1 99 ? 11.923 -4.932 -4.408 1.00 47.75 99 SER A N 1
ATOM 811 C CA . SER A 1 99 ? 12.217 -4.580 -3.026 1.00 47.75 99 SER A CA 1
ATOM 812 C C . SER A 1 99 ? 11.641 -3.192 -2.831 1.00 47.75 99 SER A C 1
ATOM 814 O O . SER A 1 99 ? 12.029 -2.271 -3.551 1.00 47.75 99 SER A O 1
ATOM 816 N N . ALA A 1 100 ? 10.670 -3.057 -1.931 1.00 43.56 100 ALA A N 1
ATOM 817 C CA . ALA A 1 100 ? 10.190 -1.736 -1.583 1.00 43.56 100 ALA A CA 1
ATOM 818 C C . ALA A 1 100 ? 11.362 -0.882 -1.080 1.00 43.56 100 ALA A C 1
ATOM 820 O O . ALA A 1 100 ? 12.483 -1.362 -0.864 1.00 43.56 100 ALA A O 1
ATOM 821 N N . PRO A 1 101 ? 11.098 0.375 -0.761 1.00 43.91 101 PRO A N 1
ATOM 822 C CA . PRO A 1 101 ? 12.064 1.199 -0.051 1.00 43.91 101 PRO A CA 1
ATOM 823 C C . PRO A 1 101 ? 12.177 1.129 1.440 1.00 43.91 101 PRO A C 1
ATOM 825 O O . PRO A 1 101 ? 11.189 1.084 2.174 1.00 43.91 101 PRO A O 1
ATOM 828 N N . ALA A 1 102 ? 13.412 1.313 1.897 1.00 40.72 102 ALA A N 1
ATOM 829 C CA . ALA A 1 102 ? 13.624 1.800 3.229 1.00 40.72 102 ALA A CA 1
ATOM 830 C C . ALA A 1 102 ? 13.216 3.260 3.104 1.00 40.72 102 ALA A C 1
ATOM 832 O O . ALA A 1 102 ? 14.064 4.087 2.778 1.00 40.72 102 ALA A O 1
ATOM 833 N N . CYS A 1 103 ? 11.918 3.550 3.276 1.00 38.47 103 CYS A N 1
ATOM 834 C CA . CYS A 1 103 ? 11.446 4.905 3.504 1.00 38.47 103 CYS A CA 1
ATOM 835 C C . CYS A 1 103 ? 12.389 5.451 4.569 1.00 38.47 103 CYS A C 1
ATOM 837 O O . CYS A 1 10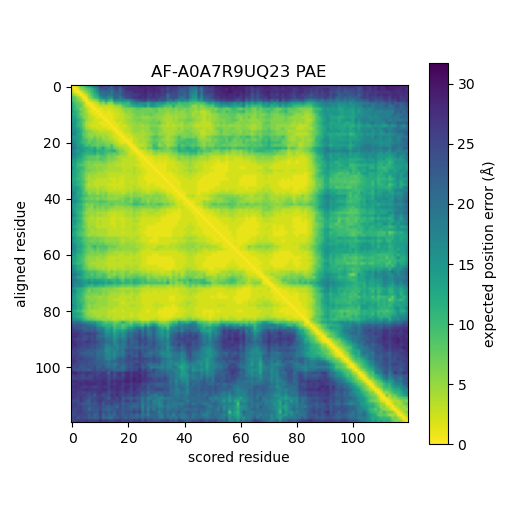3 ? 12.483 4.922 5.685 1.00 38.47 103 CYS A O 1
ATOM 839 N N . SER A 1 104 ? 13.262 6.354 4.136 1.00 39.22 104 SER A N 1
ATOM 840 C CA . SER A 1 104 ? 14.533 6.616 4.785 1.00 39.22 104 SER A CA 1
ATOM 841 C C . SER A 1 104 ? 14.285 7.550 5.940 1.00 39.22 104 SER A C 1
ATOM 843 O O . SER A 1 104 ? 14.768 8.667 5.862 1.00 39.22 104 SER A O 1
ATOM 845 N N . LYS A 1 105 ? 13.455 7.156 6.924 1.00 40.81 105 LYS A N 1
ATOM 846 C CA . LYS A 1 105 ? 12.833 8.072 7.890 1.00 40.81 105 LYS A CA 1
ATOM 847 C C . LYS A 1 105 ? 12.675 9.438 7.231 1.00 40.81 105 LYS A C 1
ATOM 849 O O . LYS A 1 105 ? 13.315 10.397 7.656 1.00 40.81 105 LYS A O 1
ATOM 854 N N . GLY A 1 106 ? 11.955 9.487 6.102 1.00 35.88 106 GLY A N 1
ATOM 855 C CA . GLY A 1 106 ? 11.430 10.767 5.670 1.00 35.88 106 GLY A CA 1
ATOM 856 C C . GLY A 1 106 ? 10.684 11.217 6.900 1.00 35.88 106 GLY A C 1
ATOM 857 O O . GLY A 1 106 ? 9.792 10.487 7.327 1.00 35.88 106 GLY A O 1
ATOM 858 N N . GLU A 1 107 ? 11.223 12.235 7.573 1.00 36.78 107 GLU A N 1
ATOM 859 C CA . GLU A 1 107 ? 10.611 12.901 8.704 1.00 36.78 107 GLU A CA 1
ATOM 860 C C . GLU A 1 107 ? 9.158 12.979 8.317 1.00 36.78 107 GLU A C 1
ATOM 862 O O . GLU A 1 107 ? 8.826 13.657 7.341 1.00 36.78 107 GLU A O 1
ATOM 867 N N . TYR A 1 108 ? 8.355 12.083 8.900 1.00 45.91 108 TYR A N 1
ATOM 868 C CA . TYR A 1 108 ? 6.993 11.948 8.453 1.00 45.91 108 TYR A CA 1
ATOM 869 C C . TYR A 1 108 ? 6.502 13.359 8.677 1.00 45.91 108 TYR A C 1
ATOM 871 O O . TYR A 1 108 ? 6.606 13.875 9.797 1.00 45.91 108 TYR A O 1
ATOM 879 N N . ALA A 1 109 ? 6.024 14.003 7.618 1.00 38.69 109 ALA A N 1
ATOM 880 C CA . ALA A 1 109 ? 5.011 15.004 7.801 1.00 38.69 109 ALA A CA 1
ATOM 881 C C . ALA A 1 109 ? 3.850 14.220 8.421 1.00 38.69 109 ALA A C 1
ATOM 883 O O . ALA A 1 109 ? 2.906 13.835 7.742 1.00 38.69 109 ALA A O 1
ATOM 884 N N . LEU A 1 110 ? 3.991 13.885 9.713 1.00 43.78 110 LEU A N 1
ATOM 885 C CA . LEU A 1 110 ? 2.924 13.693 10.649 1.00 43.78 110 LEU A CA 1
ATOM 886 C C . LEU A 1 110 ? 2.133 14.944 10.371 1.00 43.78 110 LEU A C 1
ATOM 888 O O . LEU A 1 110 ? 2.523 16.044 10.769 1.00 43.78 110 LEU A O 1
ATOM 892 N N . THR A 1 111 ? 1.085 14.789 9.573 1.00 48.47 111 THR A N 1
ATOM 893 C CA . THR A 1 111 ? 0.121 15.853 9.411 1.00 48.47 111 THR A CA 1
ATOM 894 C C . THR A 1 111 ? -0.215 16.290 10.841 1.00 48.47 111 THR A C 1
ATOM 896 O O . THR A 1 111 ? -0.171 15.464 11.759 1.00 48.47 111 THR A O 1
ATOM 899 N N . ASP A 1 112 ? -0.495 17.565 11.114 1.00 52.75 112 ASP A N 1
ATOM 900 C CA . ASP A 1 112 ? -0.825 18.008 12.488 1.00 52.75 112 ASP A CA 1
ATOM 901 C C . ASP A 1 112 ? -1.875 17.091 13.168 1.00 52.75 112 ASP A C 1
ATOM 903 O O . ASP A 1 112 ? -1.900 16.896 14.389 1.00 52.75 112 ASP A O 1
ATOM 907 N N . LYS A 1 113 ? -2.691 16.431 12.334 1.00 47.78 113 LYS A N 1
ATOM 908 C CA . LYS A 1 113 ? -3.647 15.381 12.680 1.00 47.78 113 LYS A CA 1
ATOM 909 C C . LYS A 1 113 ? -3.037 14.069 13.182 1.00 47.78 113 LYS A C 1
ATOM 911 O O . LYS A 1 113 ? -3.704 13.415 13.957 1.00 47.78 113 LYS A O 1
ATOM 916 N N . MET A 1 114 ? -1.839 13.643 12.795 1.00 49.44 114 MET A N 1
ATOM 917 C CA . MET A 1 114 ? -1.170 12.459 13.359 1.00 49.44 114 MET A CA 1
ATOM 918 C C . MET A 1 114 ? -0.352 12.802 14.616 1.00 49.44 114 MET A C 1
ATOM 920 O O . MET A 1 114 ? -0.310 12.009 15.557 1.00 49.44 114 MET A O 1
ATOM 924 N N . HIS A 1 115 ? 0.250 13.998 14.674 1.00 50.31 115 HIS A N 1
ATOM 925 C CA . HIS A 1 115 ? 1.066 14.446 15.815 1.00 50.31 115 HIS A CA 1
ATOM 926 C C . HIS A 1 115 ? 0.247 14.596 17.106 1.00 50.31 115 HIS A C 1
ATOM 928 O O . HIS A 1 115 ? 0.693 14.192 18.179 1.00 50.31 115 HIS A O 1
ATOM 934 N N . THR A 1 116 ? -0.973 15.126 16.990 1.00 52.31 116 THR A N 1
ATOM 935 C CA . THR A 1 116 ? -1.889 15.332 18.125 1.00 52.31 116 THR A CA 1
ATOM 936 C C . THR A 1 116 ? -2.316 14.013 18.792 1.00 52.31 116 THR A C 1
ATOM 938 O O . THR A 1 116 ? -2.612 13.992 19.982 1.00 52.31 116 THR A O 1
ATOM 941 N N . TRP A 1 117 ? -2.315 12.896 18.057 1.00 48.06 117 TRP A N 1
ATOM 942 C CA . TRP A 1 117 ? -2.833 11.608 18.539 1.00 48.06 117 TRP A CA 1
ATOM 943 C C . TRP A 1 117 ? -1.787 10.687 19.168 1.00 48.06 117 TRP A C 1
ATOM 945 O O . TRP A 1 117 ? -2.151 9.819 19.951 1.00 48.06 117 TRP A O 1
ATOM 955 N N . LEU A 1 118 ? -0.499 10.858 18.866 1.00 50.31 118 LEU A N 1
ATOM 956 C CA . LEU A 1 118 ? 0.572 10.085 19.514 1.00 50.31 118 LEU A CA 1
ATOM 957 C C . LEU A 1 118 ? 0.875 10.560 20.951 1.00 50.31 118 LEU A C 1
ATOM 959 O O . LEU A 1 118 ? 1.643 9.908 21.655 1.00 50.31 118 LEU A O 1
ATOM 963 N N . LEU A 1 119 ? 0.293 11.686 21.379 1.00 50.59 119 LEU A N 1
ATOM 964 C CA . LEU A 1 119 ? 0.565 12.361 22.655 1.00 50.59 119 LEU A CA 1
ATOM 965 C C . LEU A 1 119 ? -0.639 12.408 23.619 1.00 50.59 119 LEU A C 1
ATOM 967 O O . LEU A 1 119 ? -0.526 13.036 24.672 1.00 50.59 119 LEU A O 1
ATOM 971 N N . SER A 1 120 ? -1.765 11.764 23.287 1.00 42.22 120 SER A N 1
ATOM 972 C CA . SER A 1 120 ? -2.972 11.699 24.131 1.00 42.22 120 SER A CA 1
ATOM 973 C C . SER A 1 120 ? -3.345 10.270 24.495 1.00 42.22 120 SER A C 1
ATOM 975 O O . SER A 1 120 ? -4.006 10.136 25.549 1.00 42.22 120 SER A O 1
#

Mean predicted aligned error: 11.48 Å

Foldseek 3Di:
DDPPDPDDDDDPLLDDDDDDDDPDQDDDDQQAWKWFFDAQEPPGHTDTFIWGFHDDDPQKTWTGTPPDDPPLIDIDGSVRIGHDPQPPDDDPSDPRPDPGHPHVPPVPCCPVVNVVPVVD

pLDDT: mean 72.25, std 20.21, range [33.12, 95.5]

Secondary structure (DSSP, 8-state):
-----------GGG--PPPPPPSS-----TT-E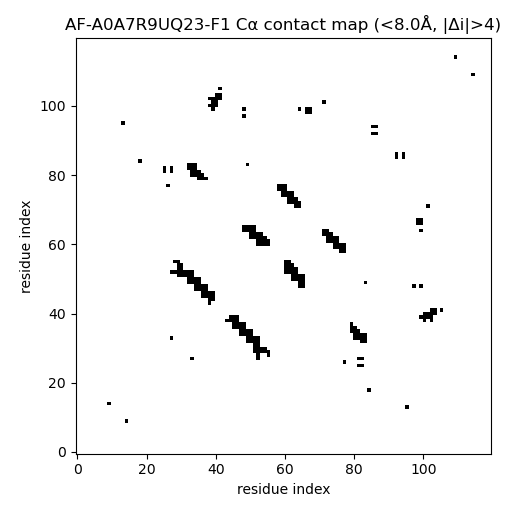EEEEEESSTTSPEEEEEEEEEEEETTEEEEEETTPPTT--EEEEGGGEEE--SSSS-TT----S--------------HHHHTTTT-

Radius of gyration: 16.32 Å; Cα contacts (8 Å, |Δi|>4): 145; chains: 1; bounding box: 40×37×50 Å

Solvent-accessible surface area (backbone atoms only — not comparable to full-atom values): 7926 Å² total; per-residue (Å²): 135,77,84,80,71,95,76,76,91,73,61,72,92,78,62,72,81,75,76,75,82,76,91,58,92,82,80,87,50,68,72,35,64,27,24,36,61,47,44,49,40,98,88,46,68,74,43,78,39,56,21,35,28,69,41,76,57,89,61,38,33,34,31,38,51,62,96,61,68,90,90,64,60,45,79,42,54,55,89,44,53,45,80,44,69,67,75,74,82,56,97,81,56,69,74,74,95,60,79,71,42,71,67,71,72,62,76,70,80,55,47,75,78,52,54,61,61,80,76,111

Sequence (120 aa):
ETPESDTEWVRWEHLRDAAPPLNEPYWPREGEVVEVRAQAQLHEPFSWWEANVLRIRGDFIQVHYLGWENGKDEFVELEVVRPAYGRAGVPGSRAPPASAPACSKGEYALTDKMHTWLLS

InterPro domains:
  IPR016197 Chromo-like domain superfamily [SSF54160] (30-80)
  IPR041560 FMR1, tudor domain [PS51641] (32-84)

Organism: Diacronema lutheri (NCBI:txid2081491)

Nearest PDB structures (foldseek):
  4ova-assembly1_C  TM=8.706E-01  e=1.605E-04  Homo sapiens
  4qw2-assembly1_A  TM=8.581E-01  e=2.183E-04  Homo sapiens
  4qvz-assembly2_B  TM=8.630E-01  e=2.792E-04  Homo sapiens
  4qw2-assembly2_B  TM=8.581E-01  e=5.164E-04  Homo sapiens
  2bkd-assembly1_N  TM=6.969E-01  e=1.016E-03  Homo sapiens